Protein AF-A0AAN8ZU76-F1 (afdb_monomer_lite)

Structure (mmCIF, N/CA/C/O backbone):
data_AF-A0AAN8ZU76-F1
#
_entry.id   AF-A0AAN8ZU76-F1
#
loop_
_atom_site.group_PDB
_atom_site.id
_atom_site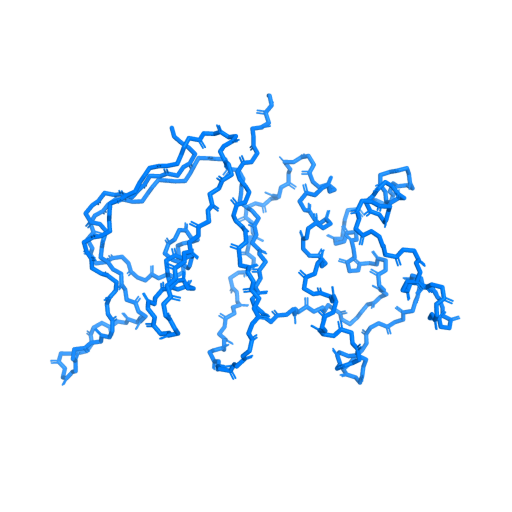.type_symbol
_atom_site.label_atom_id
_atom_site.label_alt_id
_atom_site.label_comp_id
_atom_site.label_asym_id
_atom_site.label_entity_id
_atom_site.label_seq_id
_atom_site.pdbx_PDB_ins_code
_atom_site.Cartn_x
_atom_site.Cartn_y
_atom_site.Cartn_z
_atom_site.occupancy
_atom_site.B_iso_or_equiv
_atom_site.auth_seq_id
_atom_site.auth_comp_id
_atom_site.auth_asym_id
_atom_site.auth_atom_id
_atom_site.pdbx_PDB_model_num
ATOM 1 N N . SER A 1 1 ? -5.399 6.247 -18.955 1.00 77.81 1 SER A N 1
ATOM 2 C CA . SER A 1 1 ? -4.980 5.127 -18.088 1.00 77.81 1 SER A CA 1
ATOM 3 C C . SER A 1 1 ? -4.690 5.682 -16.711 1.00 77.81 1 SER A C 1
ATOM 5 O O . SER A 1 1 ? -4.188 6.799 -16.626 1.00 77.81 1 SER A O 1
ATOM 7 N N . ALA A 1 2 ? -5.020 4.936 -15.658 1.00 89.25 2 ALA A N 1
ATOM 8 C CA . ALA A 1 2 ? -4.684 5.313 -14.289 1.00 89.25 2 ALA A CA 1
ATOM 9 C C . ALA A 1 2 ? -3.179 5.162 -14.045 1.00 89.25 2 ALA A C 1
ATOM 11 O O . ALA A 1 2 ? -2.555 6.030 -13.444 1.00 89.25 2 ALA A O 1
ATOM 12 N N . ILE A 1 3 ? -2.581 4.091 -14.575 1.00 94.50 3 ILE A N 1
ATOM 13 C CA . ILE A 1 3 ? -1.142 3.823 -14.496 1.00 94.50 3 ILE A CA 1
ATOM 14 C C . ILE A 1 3 ? -0.653 3.384 -15.871 1.00 94.50 3 ILE A C 1
ATOM 16 O O . ILE A 1 3 ? -1.308 2.579 -16.532 1.00 94.50 3 ILE A O 1
ATOM 20 N N . ALA A 1 4 ? 0.492 3.896 -16.308 1.00 96.19 4 ALA A N 1
ATOM 21 C CA . ALA A 1 4 ? 1.173 3.425 -17.506 1.00 96.19 4 ALA A CA 1
ATOM 22 C C . ALA A 1 4 ? 2.691 3.434 -17.312 1.00 96.19 4 ALA A C 1
ATOM 24 O O . ALA A 1 4 ? 3.263 4.440 -16.896 1.00 96.19 4 ALA A O 1
ATOM 25 N N . ILE A 1 5 ? 3.337 2.324 -17.654 1.00 96.19 5 ILE A N 1
ATOM 26 C CA . ILE A 1 5 ? 4.789 2.175 -17.723 1.00 96.19 5 ILE A CA 1
ATOM 27 C C . ILE A 1 5 ? 5.140 1.770 -19.151 1.00 96.19 5 ILE A C 1
ATOM 29 O O . ILE A 1 5 ? 4.505 0.874 -19.703 1.00 96.19 5 ILE A O 1
ATOM 33 N N . SER A 1 6 ? 6.129 2.440 -19.739 1.00 96.00 6 SER A N 1
ATOM 34 C CA . SER A 1 6 ? 6.659 2.114 -21.067 1.00 96.00 6 SER A CA 1
ATOM 35 C C . SER A 1 6 ? 8.185 2.078 -21.046 1.00 96.00 6 SER A C 1
ATOM 37 O O . SER A 1 6 ? 8.815 3.051 -20.611 1.00 96.00 6 SER A O 1
ATOM 39 N N . GLY A 1 7 ? 8.776 0.958 -21.472 1.00 94.00 7 GLY A N 1
ATOM 40 C CA . GLY A 1 7 ? 10.224 0.726 -21.506 1.00 94.00 7 GLY A CA 1
ATOM 41 C C . GLY A 1 7 ? 10.920 0.930 -20.155 1.00 94.00 7 GLY A C 1
ATOM 42 O O . GLY A 1 7 ? 12.048 1.435 -20.101 1.00 94.00 7 GLY A O 1
ATOM 43 N N . GLY A 1 8 ? 10.227 0.630 -19.053 1.00 92.75 8 GLY A N 1
ATOM 44 C CA . GLY A 1 8 ? 10.684 0.938 -17.701 1.00 92.75 8 GLY A CA 1
ATOM 45 C C . GLY A 1 8 ? 11.887 0.095 -17.277 1.00 92.75 8 GLY A C 1
ATOM 46 O O . GLY A 1 8 ? 11.838 -1.136 -17.351 1.00 92.75 8 GLY A O 1
ATOM 47 N N . SER A 1 9 ? 12.943 0.755 -16.792 1.00 92.62 9 SER A N 1
ATOM 48 C CA . SER A 1 9 ? 14.062 0.111 -16.092 1.00 92.62 9 SER A CA 1
ATOM 49 C C . SER A 1 9 ? 14.342 0.818 -14.770 1.00 92.62 9 SER A C 1
ATOM 51 O O . SER A 1 9 ? 14.515 2.038 -14.763 1.00 92.62 9 SER A O 1
ATOM 53 N N . PHE A 1 10 ? 14.422 0.056 -13.676 1.00 92.06 10 PHE A N 1
ATOM 54 C CA . PHE A 1 10 ? 14.499 0.592 -12.313 1.00 92.06 10 PHE A CA 1
ATOM 55 C C . PHE A 1 10 ? 15.473 -0.178 -11.422 1.00 92.06 10 PHE A C 1
ATOM 57 O O . PHE A 1 10 ? 15.607 -1.394 -11.573 1.00 92.06 10 PHE A O 1
ATOM 64 N N . ASN A 1 11 ? 16.091 0.496 -10.452 1.00 90.44 11 ASN A N 1
ATOM 65 C CA . ASN A 1 11 ? 16.971 -0.116 -9.454 1.00 90.44 11 ASN A CA 1
ATOM 66 C C . ASN A 1 11 ? 16.900 0.567 -8.075 1.00 90.44 11 ASN A C 1
ATOM 68 O O . ASN A 1 11 ? 16.425 1.695 -7.924 1.00 90.44 11 ASN A O 1
ATOM 72 N N . TRP A 1 12 ? 17.395 -0.146 -7.060 1.00 82.06 12 TRP A N 1
ATOM 73 C CA . TRP A 1 12 ? 17.639 0.392 -5.724 1.00 82.06 12 TRP A CA 1
ATOM 74 C C . TRP A 1 12 ? 19.059 0.984 -5.687 1.00 82.06 12 TRP A C 1
ATOM 76 O O . TRP A 1 12 ? 20.027 0.234 -5.617 1.00 82.06 12 TRP A O 1
ATOM 86 N N . GLY A 1 13 ? 19.194 2.311 -5.765 1.00 70.12 13 GLY A N 1
ATOM 87 C CA . GLY A 1 13 ? 20.462 3.016 -5.516 1.00 70.12 13 GLY A CA 1
ATOM 88 C C . GLY A 1 13 ? 21.178 3.619 -6.734 1.00 70.12 13 GLY A C 1
ATOM 89 O O . GLY A 1 13 ? 20.789 3.434 -7.889 1.00 70.12 13 GLY A O 1
ATOM 90 N N . VAL A 1 14 ? 22.232 4.386 -6.434 1.00 62.34 14 VAL A N 1
ATOM 91 C CA . VAL A 1 14 ? 23.148 4.990 -7.415 1.00 62.34 14 VAL A CA 1
ATOM 92 C C . VAL A 1 14 ? 24.055 3.894 -7.969 1.00 62.34 14 VAL A C 1
ATOM 94 O O . VAL A 1 14 ? 24.536 3.045 -7.224 1.00 62.34 14 VAL A O 1
ATOM 97 N N . ILE A 1 15 ? 24.250 3.881 -9.287 1.00 59.88 15 ILE A N 1
ATOM 98 C CA . ILE A 1 15 ? 25.140 2.927 -9.951 1.00 59.88 15 ILE A CA 1
ATOM 99 C C . ILE A 1 15 ? 26.574 3.272 -9.533 1.00 59.88 15 ILE A C 1
ATOM 101 O O . ILE A 1 15 ? 27.097 4.292 -9.968 1.00 59.88 15 ILE A O 1
ATOM 105 N N . ASN A 1 16 ? 27.186 2.433 -8.701 1.00 58.69 16 ASN A N 1
ATOM 106 C CA . ASN A 1 16 ? 28.639 2.368 -8.589 1.00 58.69 16 ASN A CA 1
ATOM 107 C C . ASN A 1 16 ? 29.107 1.285 -9.570 1.00 58.69 16 ASN A C 1
ATOM 109 O O . ASN A 1 16 ? 28.520 0.203 -9.606 1.00 58.69 16 ASN A O 1
ATOM 113 N N . ASP A 1 17 ? 30.117 1.590 -10.383 1.00 55.84 17 ASP A N 1
ATOM 114 C CA . ASP A 1 17 ? 30.524 0.820 -11.574 1.00 55.84 17 ASP A CA 1
ATOM 115 C C . ASP A 1 17 ? 31.038 -0.614 -11.309 1.00 55.84 17 ASP A C 1
ATOM 117 O O . ASP A 1 17 ? 31.341 -1.341 -12.253 1.00 55.84 17 ASP A O 1
ATOM 121 N N . GLU A 1 18 ? 31.115 -1.060 -10.053 1.00 58.09 18 GLU A N 1
ATOM 122 C CA . GLU A 1 18 ? 31.817 -2.298 -9.680 1.00 58.09 18 GLU A CA 1
ATOM 123 C C . GLU A 1 18 ? 30.900 -3.509 -9.424 1.00 58.09 18 GLU A C 1
ATOM 125 O O . GLU A 1 18 ? 31.371 -4.645 -9.425 1.00 58.09 18 GLU A O 1
ATOM 130 N N . GLU A 1 19 ? 29.581 -3.322 -9.321 1.00 59.16 19 GLU A N 1
ATOM 131 C CA . GLU A 1 19 ? 28.610 -4.424 -9.256 1.00 59.16 19 GLU A CA 1
ATOM 132 C C . GLU A 1 19 ? 27.420 -4.135 -10.173 1.00 59.16 19 GLU A C 1
ATOM 134 O O . GLU A 1 19 ? 26.989 -2.993 -10.297 1.00 59.16 19 GLU A O 1
ATOM 139 N N . GLN A 1 20 ? 26.843 -5.152 -10.827 1.00 61.00 20 GLN A N 1
ATOM 140 C CA . GLN A 1 20 ? 25.566 -4.958 -11.520 1.00 61.00 20 GLN A CA 1
ATOM 141 C C . GLN A 1 20 ? 24.430 -4.981 -10.489 1.00 61.00 20 GLN A C 1
ATOM 143 O O . GLN A 1 20 ? 24.043 -6.073 -10.063 1.00 61.00 20 GLN A O 1
ATOM 148 N N . PRO A 1 21 ? 23.844 -3.829 -10.098 1.00 70.31 21 PRO A N 1
ATOM 149 C CA . PRO A 1 21 ? 22.764 -3.839 -9.128 1.00 70.31 21 PRO A CA 1
ATOM 150 C C . PRO A 1 21 ? 21.550 -4.554 -9.721 1.00 70.31 21 PRO A C 1
ATOM 152 O O . PRO A 1 21 ? 21.315 -4.523 -10.938 1.00 70.31 21 PRO A O 1
ATOM 155 N N . TRP A 1 22 ? 20.749 -5.166 -8.848 1.00 82.50 22 TRP A N 1
ATOM 156 C CA . TRP A 1 22 ? 19.450 -5.714 -9.222 1.00 82.50 22 TRP A CA 1
ATOM 157 C C . TRP A 1 22 ? 18.631 -4.656 -9.976 1.00 82.50 22 TRP A C 1
ATOM 159 O O . TRP A 1 22 ? 18.566 -3.491 -9.571 1.00 82.50 22 TRP A O 1
ATOM 169 N N . LYS A 1 23 ? 18.021 -5.063 -11.093 1.00 85.62 23 LYS A N 1
ATOM 170 C CA . LYS A 1 23 ? 17.258 -4.179 -11.975 1.00 85.62 23 LYS A CA 1
ATOM 171 C C . LYS A 1 23 ? 15.948 -4.836 -12.371 1.00 85.62 23 LYS A C 1
ATOM 173 O O . LYS A 1 23 ? 15.945 -5.948 -12.898 1.00 85.62 23 LYS A O 1
ATOM 178 N N . LEU A 1 24 ? 14.859 -4.098 -12.209 1.00 89.31 24 LEU A N 1
ATOM 179 C CA . LEU A 1 24 ? 13.620 -4.359 -12.927 1.00 89.31 24 LEU A CA 1
ATOM 180 C C . LEU A 1 24 ? 13.832 -3.851 -14.357 1.00 89.31 24 LEU A C 1
A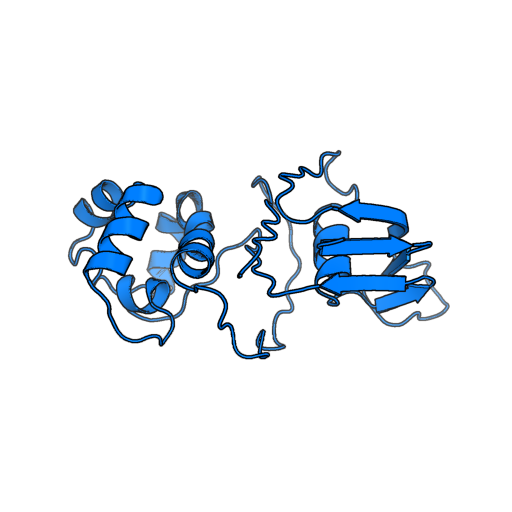TOM 182 O O . LEU A 1 24 ? 14.155 -2.679 -14.525 1.00 89.31 24 LEU A O 1
ATOM 186 N N . LYS A 1 25 ? 13.727 -4.709 -15.374 1.00 91.12 25 LYS A N 1
ATOM 187 C CA . LYS A 1 25 ? 14.032 -4.355 -16.772 1.00 91.12 25 LYS A CA 1
ATOM 188 C C . LYS A 1 25 ? 12.825 -4.610 -17.666 1.00 91.12 25 LYS A C 1
ATOM 190 O O . LYS A 1 25 ? 12.086 -5.557 -17.421 1.00 91.12 25 LYS A O 1
ATOM 195 N N . ASN A 1 26 ? 12.710 -3.818 -18.732 1.00 89.44 26 ASN A N 1
ATOM 196 C CA . ASN A 1 26 ? 11.735 -4.000 -19.808 1.00 89.44 26 ASN A CA 1
ATOM 197 C C . ASN A 1 26 ? 10.289 -4.133 -19.303 1.00 89.44 26 ASN A C 1
ATOM 199 O O . ASN A 1 26 ? 9.586 -5.092 -19.620 1.00 89.44 26 ASN A O 1
ATOM 203 N N . VAL A 1 27 ? 9.885 -3.197 -18.443 1.00 93.88 27 VAL A N 1
ATOM 204 C CA . VAL A 1 27 ? 8.523 -3.158 -17.909 1.00 93.88 27 VAL A CA 1
ATOM 205 C C . VAL A 1 27 ? 7.645 -2.311 -18.814 1.00 93.88 27 VAL A C 1
ATOM 207 O O . VAL A 1 27 ? 7.844 -1.099 -18.917 1.00 93.88 27 VAL A O 1
ATOM 210 N N . ASP A 1 28 ? 6.635 -2.950 -19.390 1.00 94.88 28 ASP A N 1
ATOM 211 C CA . ASP A 1 28 ? 5.561 -2.313 -20.139 1.00 94.88 28 ASP A CA 1
ATOM 212 C C . ASP A 1 28 ? 4.225 -2.759 -19.545 1.00 94.88 28 ASP A C 1
ATOM 214 O O . ASP A 1 28 ? 3.906 -3.948 -19.506 1.00 94.88 28 ASP A O 1
ATOM 218 N N . MET A 1 29 ? 3.443 -1.808 -19.038 1.00 94.75 29 MET A N 1
ATOM 219 C CA . MET A 1 29 ? 2.113 -2.089 -18.503 1.00 94.75 29 MET A CA 1
ATOM 220 C C . MET A 1 29 ? 1.208 -0.869 -18.608 1.00 94.75 29 MET A C 1
ATOM 222 O O . MET A 1 29 ? 1.657 0.270 -18.524 1.00 94.75 29 MET A O 1
ATOM 226 N N . SER A 1 30 ? -0.092 -1.105 -18.738 1.00 95.06 30 SER A N 1
ATOM 227 C CA . SER A 1 30 ? -1.106 -0.056 -18.715 1.00 95.06 30 SER A CA 1
ATOM 228 C C . SER A 1 30 ? -2.325 -0.562 -17.960 1.00 95.06 30 SER A C 1
ATOM 230 O O . SER A 1 30 ? -2.837 -1.642 -18.248 1.00 95.06 30 SER A O 1
ATOM 232 N N . VAL A 1 31 ? -2.778 0.217 -16.985 1.00 94.25 31 VAL A N 1
ATOM 233 C CA . VAL A 1 31 ? -3.953 -0.076 -16.165 1.00 94.25 31 VAL A CA 1
ATOM 234 C C . VAL A 1 31 ? -4.969 1.041 -16.375 1.00 94.25 31 VAL A C 1
ATOM 236 O O . VAL A 1 31 ? -4.661 2.229 -16.234 1.00 94.25 31 VAL A O 1
ATOM 239 N N . GLY A 1 32 ? -6.183 0.663 -16.777 1.00 92.56 32 GLY A N 1
ATOM 240 C CA . GLY A 1 32 ? -7.320 1.570 -16.907 1.00 92.56 32 GLY A CA 1
ATOM 241 C C . GLY A 1 32 ? -7.857 2.012 -15.546 1.00 92.56 32 GLY A C 1
ATOM 242 O O . GLY A 1 32 ? -7.609 1.368 -14.532 1.00 92.56 32 GLY A O 1
ATOM 243 N N . HIS A 1 33 ? -8.597 3.118 -15.523 1.00 88.12 33 HIS A N 1
ATOM 244 C CA . HIS A 1 33 ? -9.307 3.532 -14.314 1.00 88.12 33 HIS A CA 1
ATOM 245 C C . HIS A 1 33 ? -10.414 2.531 -13.967 1.00 88.12 33 HIS A C 1
ATOM 247 O O . HIS A 1 33 ? -11.086 2.035 -14.868 1.00 88.12 33 HIS A O 1
ATOM 253 N N . GLY A 1 34 ? -10.610 2.254 -12.674 1.00 83.94 34 GLY A N 1
ATOM 254 C CA . GLY A 1 34 ? -11.625 1.306 -12.197 1.00 83.94 34 GLY A CA 1
ATOM 255 C C . GLY A 1 34 ? -11.264 -0.174 -12.370 1.00 83.94 34 GLY A C 1
ATOM 256 O O . GLY A 1 34 ? -12.061 -1.035 -12.007 1.00 83.94 34 GLY A O 1
ATOM 257 N N . ASN A 1 35 ? -10.074 -0.491 -12.888 1.00 86.00 35 ASN A N 1
ATOM 258 C CA . ASN A 1 35 ? -9.636 -1.874 -13.044 1.00 86.00 35 ASN A CA 1
ATOM 259 C C . ASN A 1 35 ? -9.107 -2.443 -11.720 1.00 86.00 35 ASN A C 1
ATOM 261 O O . ASN A 1 35 ? -8.271 -1.826 -11.061 1.00 86.00 35 ASN A O 1
ATOM 265 N N . LEU A 1 36 ? -9.515 -3.671 -11.395 1.00 86.94 36 LEU A N 1
ATOM 266 C CA . LEU A 1 36 ? -8.892 -4.483 -10.350 1.00 86.94 36 LEU A CA 1
ATOM 267 C C . LEU A 1 36 ? -7.797 -5.356 -10.976 1.00 86.94 36 LEU A C 1
ATOM 269 O O . LEU A 1 36 ? -8.087 -6.212 -11.811 1.00 86.94 36 LEU A O 1
ATOM 273 N N . VAL A 1 37 ? -6.540 -5.132 -10.588 1.00 90.38 37 VAL A N 1
ATOM 274 C CA . VAL A 1 37 ? -5.370 -5.824 -11.152 1.00 90.38 37 VAL A CA 1
ATOM 275 C C . VAL A 1 37 ? -4.567 -6.490 -10.040 1.00 90.38 37 VAL A C 1
ATOM 277 O O . VAL A 1 37 ? -4.353 -5.900 -8.983 1.00 90.38 37 VAL A O 1
ATOM 280 N N . ALA A 1 38 ? -4.091 -7.710 -10.295 1.00 91.31 38 ALA A N 1
ATOM 281 C CA . ALA A 1 38 ? -3.216 -8.454 -9.395 1.00 91.31 38 ALA A CA 1
ATOM 282 C C . ALA A 1 38 ? -1.853 -8.717 -10.050 1.00 91.31 38 ALA A C 1
ATOM 284 O O . ALA A 1 38 ? -1.777 -9.046 -11.234 1.00 91.31 38 ALA A O 1
ATOM 285 N N . VAL A 1 39 ? -0.776 -8.611 -9.266 1.00 89.94 39 VAL A N 1
ATOM 286 C CA . VAL A 1 39 ? 0.592 -8.945 -9.690 1.00 89.94 39 VAL A CA 1
ATOM 287 C C . VAL A 1 39 ? 1.030 -10.224 -8.982 1.00 89.94 39 VAL A C 1
ATOM 289 O O . VAL A 1 39 ? 1.151 -10.258 -7.758 1.00 89.94 39 VAL A O 1
ATOM 292 N N . VAL A 1 40 ? 1.303 -11.279 -9.750 1.00 89.88 40 VAL A N 1
ATOM 293 C CA . VAL A 1 40 ? 1.669 -12.609 -9.234 1.00 89.88 40 VAL A CA 1
ATOM 294 C C . VAL A 1 40 ? 3.044 -13.047 -9.739 1.00 89.88 40 VAL A C 1
ATOM 296 O O . VAL A 1 40 ? 3.501 -12.613 -10.791 1.00 89.88 40 VAL A O 1
ATOM 299 N N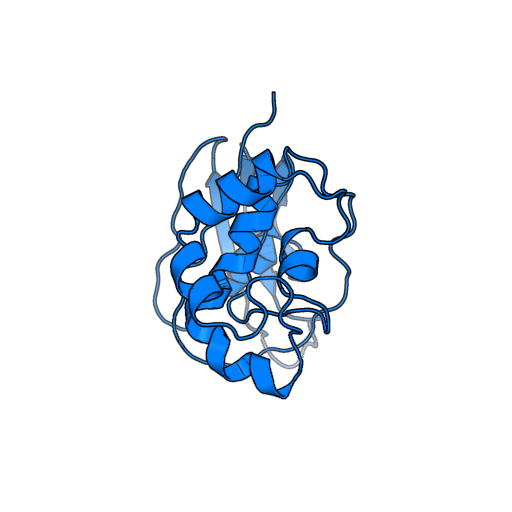 . GLY A 1 41 ? 3.735 -13.889 -8.968 1.00 90.62 41 GLY A N 1
ATOM 300 C CA . GLY A 1 41 ? 5.074 -14.385 -9.304 1.00 90.62 41 GLY A CA 1
ATOM 301 C C . GLY A 1 41 ? 5.821 -14.944 -8.093 1.00 90.62 41 GLY A C 1
ATOM 302 O O . GLY A 1 41 ? 5.415 -14.720 -6.948 1.00 90.62 41 GLY A O 1
ATOM 303 N N . SER A 1 42 ? 6.933 -15.640 -8.330 1.00 91.50 42 SER A N 1
ATOM 304 C CA . SER A 1 42 ? 7.767 -16.264 -7.290 1.00 91.50 42 SER A CA 1
ATOM 305 C C . SER A 1 42 ? 8.366 -15.256 -6.297 1.00 91.50 42 SER A C 1
ATOM 307 O O . SER A 1 42 ? 8.426 -14.047 -6.542 1.00 91.50 42 SER A O 1
ATOM 309 N N . VAL A 1 43 ? 8.796 -15.723 -5.123 1.00 87.06 43 VAL A N 1
ATOM 310 C CA . VAL A 1 43 ? 9.518 -14.874 -4.159 1.00 87.06 43 VAL A CA 1
ATOM 311 C C . VAL A 1 43 ? 10.799 -14.344 -4.817 1.00 87.06 43 VAL A C 1
ATOM 313 O O . VAL A 1 43 ? 11.488 -15.084 -5.507 1.00 87.06 43 VAL A O 1
ATOM 316 N N . GLY A 1 44 ? 11.085 -13.049 -4.651 1.00 84.00 44 GLY A N 1
ATOM 317 C CA . GLY A 1 44 ? 12.236 -12.397 -5.291 1.00 84.00 44 GLY A CA 1
ATOM 318 C C . GLY A 1 44 ? 12.021 -11.962 -6.747 1.00 84.00 44 GLY A C 1
ATOM 319 O O . GLY A 1 44 ? 12.898 -11.322 -7.315 1.00 84.00 44 GLY A O 1
ATOM 320 N N . SER A 1 45 ? 10.847 -12.202 -7.344 1.00 86.31 45 SER A N 1
ATOM 321 C CA . SER A 1 45 ? 10.561 -11.824 -8.741 1.00 86.31 45 SER A CA 1
ATOM 322 C C . SER A 1 45 ? 10.399 -10.314 -8.996 1.00 86.31 45 SER A C 1
ATOM 324 O O . SER A 1 45 ? 10.051 -9.920 -10.103 1.00 86.31 45 SER A O 1
ATOM 326 N N . GLY A 1 46 ? 10.575 -9.460 -7.980 1.00 87.81 46 GLY A N 1
ATOM 327 C CA . GLY A 1 46 ? 10.474 -8.003 -8.132 1.00 87.81 46 GLY A CA 1
ATOM 328 C C . GLY A 1 46 ? 9.071 -7.398 -8.001 1.00 87.81 46 GLY A C 1
ATOM 329 O O . GLY A 1 46 ? 8.893 -6.247 -8.370 1.00 87.81 46 GLY A O 1
ATOM 330 N N . LYS A 1 47 ? 8.074 -8.113 -7.456 1.00 92.06 47 LYS A N 1
ATOM 331 C CA . LYS A 1 47 ? 6.697 -7.585 -7.278 1.00 92.06 47 LYS A CA 1
ATOM 332 C C . LYS A 1 47 ? 6.648 -6.317 -6.423 1.00 92.06 47 LYS A C 1
ATOM 334 O O . LYS A 1 47 ? 6.107 -5.307 -6.852 1.00 92.06 47 LYS A O 1
ATOM 339 N N . SER A 1 48 ? 7.245 -6.361 -5.231 1.00 89.62 48 SER A N 1
ATOM 340 C CA . SER A 1 48 ? 7.303 -5.194 -4.344 1.00 89.62 48 SER A CA 1
ATOM 341 C C . SER A 1 48 ? 8.079 -4.053 -5.000 1.00 89.62 48 SER A C 1
ATOM 343 O O . SER A 1 48 ? 7.682 -2.903 -4.914 1.00 89.62 48 SER A O 1
ATOM 345 N N . SER A 1 49 ? 9.134 -4.381 -5.748 1.00 91.38 49 SER A N 1
ATOM 346 C CA . SER A 1 49 ? 9.909 -3.401 -6.506 1.00 91.38 49 SER A CA 1
ATOM 347 C C . SER A 1 49 ? 9.117 -2.776 -7.658 1.00 91.38 49 SER A C 1
ATOM 349 O O . SER A 1 49 ? 9.274 -1.590 -7.909 1.00 91.38 49 SER A O 1
ATOM 351 N N . LEU A 1 50 ? 8.225 -3.512 -8.325 1.00 92.62 50 LEU A N 1
ATOM 352 C CA . LEU A 1 50 ? 7.294 -2.936 -9.300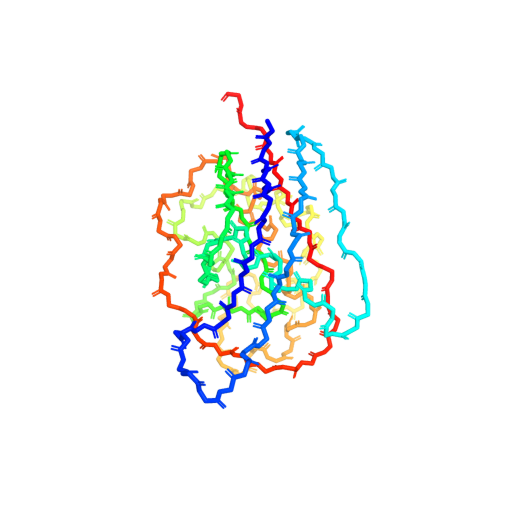 1.00 92.62 50 LEU A CA 1
ATOM 353 C C . LEU A 1 50 ? 6.362 -1.911 -8.636 1.00 92.62 50 LEU A C 1
ATOM 355 O O . LEU A 1 50 ? 6.154 -0.836 -9.189 1.00 92.62 50 LEU A O 1
ATOM 359 N N . ILE A 1 51 ? 5.844 -2.213 -7.441 1.00 92.06 51 ILE A N 1
ATOM 360 C CA . ILE A 1 51 ? 5.009 -1.272 -6.680 1.00 92.06 51 ILE A CA 1
ATOM 361 C C . ILE A 1 51 ? 5.828 -0.029 -6.298 1.00 92.06 51 ILE A C 1
ATOM 363 O O . ILE A 1 51 ? 5.402 1.085 -6.590 1.00 92.06 51 ILE A O 1
ATOM 367 N N . SER A 1 52 ? 7.041 -0.200 -5.767 1.00 90.75 52 SER A N 1
ATOM 368 C CA . SER A 1 52 ? 7.962 0.912 -5.484 1.00 90.75 52 SER A CA 1
ATOM 369 C C . SER A 1 52 ? 8.337 1.720 -6.738 1.00 90.75 52 SER A C 1
ATOM 371 O O . SER A 1 52 ? 8.514 2.933 -6.654 1.00 90.75 52 SER A O 1
ATOM 373 N N . ALA A 1 53 ? 8.405 1.098 -7.923 1.00 91.69 53 ALA A N 1
ATOM 374 C CA . ALA A 1 53 ? 8.601 1.807 -9.192 1.00 91.69 53 ALA A CA 1
ATOM 375 C C . ALA A 1 53 ? 7.417 2.728 -9.522 1.00 91.69 53 ALA A C 1
ATOM 377 O O . ALA A 1 53 ? 7.618 3.866 -9.943 1.00 91.69 53 ALA A O 1
ATOM 378 N N . ILE A 1 54 ? 6.187 2.244 -9.314 1.00 92.19 54 ILE A N 1
ATOM 379 C CA . ILE A 1 54 ? 4.949 3.009 -9.532 1.00 92.19 54 ILE A CA 1
ATOM 380 C C . ILE A 1 54 ? 4.854 4.176 -8.541 1.00 92.19 54 ILE A C 1
ATOM 382 O O . ILE A 1 54 ? 4.468 5.274 -8.933 1.00 92.19 54 ILE A O 1
ATOM 386 N N . LEU A 1 55 ? 5.250 3.959 -7.283 1.00 89.69 55 LEU A N 1
ATOM 387 C CA . LEU A 1 55 ? 5.286 4.990 -6.237 1.00 89.69 55 LEU A CA 1
ATOM 388 C C . LEU A 1 55 ? 6.421 6.012 -6.419 1.00 89.69 55 LEU A C 1
ATOM 390 O O . LEU A 1 55 ? 6.436 7.037 -5.740 1.00 89.69 55 LEU A O 1
ATOM 394 N N . GLY A 1 56 ? 7.364 5.756 -7.331 1.00 89.62 56 GLY A N 1
ATOM 395 C CA . GLY A 1 56 ? 8.521 6.620 -7.566 1.00 89.62 56 GLY A CA 1
ATOM 396 C C . GLY A 1 56 ? 9.623 6.503 -6.508 1.00 89.62 56 GLY A C 1
ATOM 397 O O . GLY A 1 56 ? 10.459 7.396 -6.403 1.00 89.62 56 GLY A O 1
ATOM 398 N N . GLU A 1 57 ? 9.638 5.421 -5.727 1.00 86.75 57 GLU A N 1
ATOM 399 C CA . GLU A 1 57 ? 10.678 5.136 -4.726 1.00 86.75 57 GLU A CA 1
ATOM 400 C C . GLU A 1 57 ? 11.955 4.563 -5.358 1.00 86.75 57 GLU A C 1
ATOM 402 O O . GLU A 1 57 ? 13.049 4.725 -4.818 1.00 86.75 57 GLU A O 1
ATOM 407 N N . LEU A 1 58 ? 11.828 3.892 -6.508 1.00 88.06 58 LEU A N 1
ATOM 408 C CA . LEU A 1 58 ? 12.975 3.388 -7.260 1.00 88.06 58 LEU A CA 1
ATOM 409 C C . LEU A 1 58 ? 13.592 4.456 -8.160 1.00 88.06 58 LEU A C 1
ATOM 411 O O . LEU A 1 58 ? 12.893 5.258 -8.782 1.00 88.06 58 LEU A O 1
ATOM 415 N N . GLN A 1 59 ? 14.912 4.379 -8.327 1.00 88.25 59 GLN A N 1
ATOM 416 C CA . GLN A 1 59 ? 15.610 5.152 -9.346 1.00 88.25 59 GLN A CA 1
ATOM 417 C C . GLN A 1 59 ? 15.217 4.628 -10.728 1.00 88.25 59 GLN A C 1
ATOM 419 O O . GLN A 1 59 ? 15.272 3.427 -10.995 1.00 88.25 59 GLN A O 1
ATOM 424 N N . LYS A 1 60 ? 14.800 5.536 -11.612 1.00 90.38 60 LYS A N 1
ATOM 425 C CA . LYS A 1 60 ? 14.402 5.215 -12.983 1.00 90.38 60 LYS A CA 1
ATOM 426 C C . LYS A 1 60 ? 15.585 5.421 -13.923 1.00 90.38 60 LYS A C 1
ATOM 428 O O . LYS A 1 60 ? 15.942 6.556 -14.223 1.00 90.38 60 LYS A O 1
ATOM 433 N N . ASN A 1 61 ? 16.146 4.333 -14.441 1.00 88.56 61 ASN A N 1
ATOM 434 C CA . ASN A 1 61 ? 17.238 4.376 -15.415 1.00 88.56 61 ASN A CA 1
ATOM 435 C C . ASN A 1 61 ? 16.737 4.714 -16.828 1.00 88.56 61 ASN A C 1
ATOM 437 O O . ASN A 1 61 ? 17.412 5.421 -17.569 1.00 88.56 61 ASN A O 1
ATOM 441 N N . SER A 1 62 ? 15.567 4.198 -17.214 1.00 90.44 62 SER A N 1
ATOM 442 C CA . SER A 1 62 ? 14.981 4.416 -18.541 1.00 90.44 62 SER A CA 1
ATOM 443 C C . SER A 1 62 ? 13.458 4.312 -18.517 1.00 90.44 62 SER A C 1
ATOM 445 O O . SER A 1 62 ? 12.859 3.827 -17.554 1.00 90.44 62 SER A O 1
ATOM 447 N N . GLY A 1 63 ? 12.837 4.760 -19.608 1.00 91.94 63 GLY A N 1
ATOM 448 C CA . GLY A 1 63 ? 11.400 4.653 -19.820 1.00 91.94 63 GLY A CA 1
ATOM 449 C C . GLY A 1 63 ? 10.579 5.765 -19.171 1.00 91.94 63 GLY A C 1
ATOM 450 O O . GLY A 1 63 ? 11.085 6.775 -18.653 1.00 91.94 63 GLY A O 1
ATOM 451 N N . ARG A 1 64 ? 9.262 5.583 -19.216 1.00 92.81 64 ARG A N 1
ATOM 452 C CA . ARG A 1 64 ? 8.274 6.539 -18.713 1.00 92.81 64 ARG A CA 1
ATOM 453 C C . ARG A 1 64 ? 7.281 5.834 -17.802 1.00 92.81 64 ARG A C 1
ATOM 455 O O . ARG A 1 64 ? 6.728 4.810 -18.182 1.00 92.81 64 ARG A O 1
ATOM 462 N N . VAL A 1 65 ? 7.043 6.435 -16.638 1.00 94.00 65 VAL A N 1
ATOM 463 C CA . VAL A 1 65 ? 5.986 6.067 -15.690 1.00 94.00 65 VAL A CA 1
ATOM 464 C C . VAL A 1 65 ? 5.013 7.235 -15.619 1.00 94.00 65 VAL A C 1
ATOM 466 O O . VAL A 1 65 ? 5.437 8.386 -15.511 1.00 94.00 65 VAL A O 1
ATOM 469 N N . VAL A 1 66 ? 3.724 6.944 -15.722 1.00 94.31 66 VAL A N 1
ATOM 470 C CA . VAL A 1 66 ? 2.628 7.899 -15.566 1.00 94.31 66 VAL A CA 1
ATOM 471 C C . VAL A 1 66 ? 1.658 7.311 -14.557 1.00 94.31 66 VAL A C 1
ATOM 473 O O . VAL A 1 66 ? 1.202 6.183 -14.735 1.00 94.31 66 VAL A O 1
ATOM 476 N N . VAL A 1 67 ? 1.340 8.085 -13.525 1.00 92.75 67 VAL A N 1
ATOM 477 C CA . VAL A 1 67 ? 0.302 7.769 -12.545 1.00 92.75 67 VAL A CA 1
ATOM 478 C C . VAL A 1 67 ? -0.644 8.960 -12.491 1.00 92.75 67 VAL A C 1
ATOM 480 O O . VAL A 1 67 ? -0.206 10.085 -12.262 1.00 92.75 67 VAL A O 1
ATOM 483 N N . ASN A 1 68 ? -1.922 8.715 -12.763 1.00 90.31 68 ASN A N 1
ATOM 484 C CA . ASN A 1 68 ? -2.958 9.737 -12.835 1.00 90.31 68 ASN A CA 1
ATOM 485 C C . ASN A 1 68 ? -3.941 9.557 -11.674 1.00 90.31 68 ASN A C 1
ATOM 487 O O . ASN A 1 68 ? -4.634 8.542 -11.606 1.00 90.31 68 ASN A O 1
ATOM 491 N N . GLY A 1 69 ? -4.034 10.568 -10.809 1.00 83.81 69 GLY A N 1
ATOM 492 C CA . GLY A 1 69 ? -4.915 10.579 -9.639 1.00 83.81 69 GLY A CA 1
ATOM 493 C C . GLY A 1 69 ? -4.173 10.354 -8.321 1.00 83.81 69 GLY A C 1
ATOM 494 O O . GLY A 1 69 ? -2.944 10.382 -8.265 1.00 83.81 69 GLY A O 1
ATOM 495 N N . ASN A 1 70 ? -4.944 10.153 -7.253 1.00 80.62 70 ASN A N 1
ATOM 496 C CA . ASN A 1 70 ? -4.404 9.874 -5.926 1.00 80.62 70 ASN A CA 1
ATOM 497 C C . ASN A 1 70 ? -3.994 8.404 -5.807 1.00 80.62 70 ASN A C 1
ATOM 499 O O . ASN A 1 70 ? -4.658 7.516 -6.343 1.00 80.62 70 ASN A O 1
ATOM 503 N N . VAL A 1 71 ? -2.914 8.156 -5.068 1.00 81.06 71 VAL A N 1
ATOM 504 C CA . VAL A 1 71 ? -2.404 6.811 -4.800 1.00 81.06 71 VAL A CA 1
ATOM 505 C C . VAL A 1 71 ? -2.489 6.544 -3.312 1.00 81.06 71 VAL A C 1
ATOM 507 O O . VAL A 1 71 ? -2.078 7.374 -2.505 1.00 81.06 71 VAL A O 1
ATOM 510 N N . ALA A 1 72 ? -2.975 5.360 -2.968 1.00 81.12 72 ALA A N 1
ATOM 511 C CA . ALA A 1 72 ? -2.855 4.822 -1.631 1.00 81.12 72 ALA A CA 1
ATOM 512 C C . ALA A 1 72 ? -2.029 3.537 -1.669 1.00 81.12 72 ALA A C 1
ATOM 514 O O . ALA A 1 72 ? -2.112 2.755 -2.619 1.00 81.12 72 ALA A O 1
ATOM 515 N N . TYR A 1 73 ? -1.204 3.347 -0.646 1.00 80.25 73 TYR A N 1
ATOM 516 C CA . TYR A 1 73 ? -0.240 2.260 -0.579 1.00 80.25 73 TYR A CA 1
ATOM 517 C C . TYR A 1 73 ? -0.311 1.569 0.774 1.00 80.25 73 TYR A C 1
ATOM 519 O O . TYR A 1 73 ? -0.297 2.226 1.807 1.00 80.25 73 TYR A O 1
ATOM 527 N N . VAL A 1 74 ? -0.353 0.239 0.750 1.00 77.19 74 VAL A N 1
ATOM 528 C CA . VAL A 1 74 ? -0.292 -0.611 1.939 1.00 77.19 74 VAL A CA 1
ATOM 529 C C . VAL A 1 74 ? 1.030 -1.370 1.883 1.00 77.19 74 VAL A C 1
ATOM 531 O O . VAL A 1 74 ? 1.239 -2.190 0.986 1.00 77.19 74 VAL A O 1
ATOM 534 N N . SER A 1 75 ? 1.930 -1.102 2.825 1.00 75.00 75 SER A N 1
ATOM 535 C CA . SER A 1 75 ? 3.200 -1.817 2.929 1.00 75.00 75 SER A CA 1
ATOM 536 C C . SER A 1 75 ? 3.010 -3.244 3.445 1.00 75.00 75 SER A C 1
ATOM 538 O O . SER A 1 75 ? 2.067 -3.557 4.169 1.00 75.00 75 SER A O 1
ATOM 540 N N . GLN A 1 76 ? 3.958 -4.122 3.107 1.00 72.94 76 GLN A N 1
ATOM 541 C CA . GLN A 1 76 ? 3.967 -5.499 3.612 1.00 72.94 76 GLN A CA 1
ATOM 542 C C . GLN A 1 76 ? 4.081 -5.559 5.146 1.00 72.94 76 GLN A C 1
ATOM 544 O O . GLN A 1 76 ? 3.513 -6.448 5.772 1.00 72.94 76 GLN A O 1
ATOM 549 N N . GLN A 1 77 ? 4.822 -4.624 5.744 1.00 71.69 77 GLN A N 1
ATOM 550 C CA . GLN A 1 77 ? 4.913 -4.447 7.191 1.00 71.69 77 GLN A CA 1
ATOM 551 C C . GLN A 1 77 ? 4.102 -3.217 7.581 1.00 71.69 77 GLN A C 1
ATOM 553 O O . GLN A 1 77 ? 4.364 -2.127 7.073 1.00 71.69 77 GLN A O 1
ATOM 558 N N . ALA A 1 78 ? 3.116 -3.397 8.457 1.00 69.69 78 ALA A N 1
ATOM 559 C CA . ALA A 1 78 ? 2.328 -2.290 8.976 1.00 69.69 78 ALA A CA 1
ATOM 560 C C . ALA A 1 78 ? 3.187 -1.412 9.897 1.00 69.69 78 ALA A C 1
ATOM 562 O O . ALA A 1 78 ? 3.980 -1.927 10.684 1.00 69.69 78 ALA A O 1
ATOM 563 N N . TRP A 1 79 ? 2.993 -0.099 9.806 1.00 72.19 79 TRP A N 1
ATOM 564 C CA . TRP A 1 79 ? 3.563 0.881 10.722 1.00 72.19 79 TRP A CA 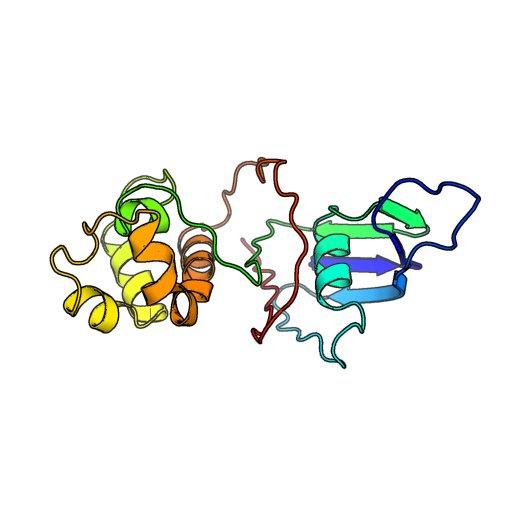1
ATOM 565 C C . TRP A 1 79 ? 2.421 1.684 11.340 1.00 72.19 79 TRP A C 1
ATOM 567 O O . TRP A 1 79 ? 1.567 2.199 10.618 1.00 72.19 79 TRP A O 1
ATOM 577 N N . LEU A 1 80 ? 2.396 1.762 12.668 1.00 74.94 80 LEU A N 1
ATOM 578 C CA . LEU A 1 80 ? 1.388 2.491 13.439 1.00 74.94 80 LEU A CA 1
ATOM 579 C C . LEU A 1 80 ? 2.078 3.526 14.321 1.00 74.94 80 LEU A C 1
ATOM 581 O O . LEU A 1 80 ? 3.162 3.273 14.851 1.00 74.94 80 LEU A O 1
ATOM 585 N N . GLN A 1 81 ? 1.431 4.674 14.486 1.00 77.06 81 GLN A N 1
ATOM 586 C CA . GLN A 1 81 ? 1.861 5.718 15.404 1.00 77.06 81 GLN A CA 1
ATOM 587 C C . GLN A 1 81 ? 1.601 5.295 16.850 1.00 77.06 81 GLN A C 1
ATOM 589 O O . GLN A 1 81 ? 0.638 4.574 17.132 1.00 77.06 81 GLN A O 1
ATOM 594 N N . ASN A 1 82 ? 2.432 5.809 17.761 1.00 84.19 82 ASN A N 1
ATOM 595 C CA . ASN A 1 82 ? 2.220 5.699 19.202 1.00 84.19 82 ASN A CA 1
ATOM 596 C C . ASN A 1 82 ? 1.047 6.597 19.626 1.00 84.19 82 ASN A C 1
ATOM 598 O O . ASN A 1 82 ? 1.245 7.715 20.094 1.00 84.19 82 ASN A O 1
ATOM 602 N N . ALA A 1 83 ? -0.164 6.122 19.367 1.00 85.19 83 ALA A N 1
ATOM 603 C CA . ALA A 1 83 ? -1.424 6.835 19.516 1.00 85.19 83 ALA A CA 1
ATOM 604 C C . ALA A 1 83 ? -2.554 5.816 19.726 1.00 85.19 83 ALA A C 1
ATOM 606 O O . ALA A 1 83 ? -2.340 4.601 19.634 1.00 85.19 83 ALA A O 1
ATOM 607 N N . THR A 1 84 ? -3.772 6.280 19.983 1.00 88.06 84 THR A N 1
ATOM 608 C CA . THR A 1 84 ? -4.928 5.377 20.055 1.00 88.06 84 THR A CA 1
ATOM 609 C C . THR A 1 84 ? -5.187 4.701 18.707 1.00 88.06 84 THR A C 1
ATOM 611 O O . THR A 1 84 ? -4.797 5.190 17.637 1.00 88.06 84 THR A O 1
ATOM 614 N N . LEU A 1 85 ? -5.866 3.555 18.732 1.00 85.06 85 LEU A N 1
ATOM 615 C CA . LEU A 1 85 ? -6.250 2.861 17.504 1.00 85.06 85 LEU A CA 1
ATOM 616 C C . LEU A 1 85 ? -7.146 3.736 16.614 1.00 85.06 85 LEU A C 1
ATOM 618 O O . LEU A 1 85 ? -6.959 3.779 15.399 1.00 85.06 85 LEU A O 1
ATOM 622 N N . ARG A 1 86 ? -8.066 4.487 17.227 1.00 87.31 86 ARG A N 1
ATOM 623 C CA . ARG A 1 86 ? -8.918 5.468 16.555 1.00 87.31 86 ARG A CA 1
ATOM 624 C C . ARG A 1 86 ? -8.098 6.545 15.845 1.00 87.31 86 ARG A C 1
ATOM 626 O O . ARG A 1 86 ? -8.369 6.835 14.685 1.00 87.31 86 ARG A O 1
ATOM 633 N N . GLU A 1 87 ? -7.093 7.124 16.497 1.00 85.94 87 GLU A N 1
ATOM 634 C CA . GLU A 1 87 ? -6.233 8.148 15.880 1.00 85.94 87 GLU A CA 1
ATOM 635 C C . GLU A 1 87 ? -5.422 7.592 14.710 1.00 85.94 87 GLU A C 1
ATOM 637 O O . GLU A 1 87 ? -5.280 8.262 13.690 1.00 85.94 87 GLU A O 1
ATOM 642 N N . ASN A 1 88 ? -4.959 6.345 14.813 1.00 82.25 88 ASN A N 1
ATOM 643 C CA . ASN A 1 88 ? -4.318 5.649 13.699 1.00 82.25 88 ASN A CA 1
ATOM 644 C C . ASN A 1 88 ? -5.283 5.383 12.526 1.00 82.25 88 ASN A C 1
ATOM 646 O O . ASN A 1 88 ? -4.843 5.346 11.382 1.00 82.25 88 ASN A O 1
ATOM 650 N N . ILE A 1 89 ? -6.585 5.210 12.776 1.00 80.56 89 ILE A N 1
ATOM 651 C CA . ILE A 1 89 ? -7.597 5.041 11.718 1.00 80.56 89 ILE A CA 1
ATOM 652 C C . ILE A 1 89 ? -7.956 6.385 11.068 1.00 80.56 89 ILE A C 1
ATOM 654 O O . ILE A 1 89 ? -8.079 6.473 9.849 1.00 80.56 89 ILE A O 1
ATOM 658 N N . ILE A 1 90 ? -8.148 7.427 11.878 1.00 83.19 90 ILE A N 1
ATOM 659 C CA . ILE A 1 90 ? -8.559 8.762 11.423 1.00 83.19 90 ILE A CA 1
ATOM 660 C C . ILE A 1 90 ? -7.404 9.502 10.735 1.00 83.19 90 ILE A C 1
ATOM 662 O O . ILE A 1 90 ? -7.624 10.259 9.793 1.00 83.19 90 ILE A O 1
ATOM 666 N N . TRP A 1 91 ? -6.177 9.291 11.214 1.00 80.12 91 TRP A N 1
ATOM 667 C CA . TRP A 1 91 ? -4.941 9.850 10.669 1.00 80.12 91 TRP A CA 1
ATOM 668 C C . TRP A 1 91 ? -4.946 11.380 10.506 1.00 80.12 91 TRP A C 1
ATOM 670 O O . TRP A 1 91 ? -4.531 11.926 9.485 1.00 80.12 91 TRP A O 1
ATOM 680 N N . GLY A 1 92 ? -5.415 12.084 11.537 1.00 80.31 92 GLY A N 1
ATOM 681 C CA . GLY A 1 92 ? -5.411 13.551 11.588 1.00 80.31 92 GLY A CA 1
ATOM 682 C C . GLY A 1 92 ? -6.596 14.239 10.903 1.00 80.31 92 GLY A C 1
ATOM 683 O O . GLY A 1 92 ? -6.703 15.460 10.990 1.00 80.31 92 GLY A O 1
ATOM 684 N N . GLU A 1 93 ? -7.503 13.489 10.275 1.00 79.56 93 GLU A N 1
ATOM 685 C CA . GLU A 1 93 ? -8.782 14.022 9.796 1.00 79.56 93 GLU A CA 1
ATOM 686 C C . GLU A 1 93 ? -9.758 14.319 10.958 1.00 79.56 93 GLU A C 1
ATOM 688 O O . GLU A 1 93 ? -9.596 13.818 12.072 1.00 79.56 93 GLU A O 1
ATOM 693 N N . PRO A 1 94 ? -10.810 15.126 10.747 1.00 86.62 94 PRO A N 1
ATOM 694 C CA . PRO A 1 94 ? -11.880 15.266 11.727 1.00 86.62 94 PRO A CA 1
ATOM 695 C C . PRO A 1 94 ? -12.608 13.935 11.959 1.00 86.62 94 PRO A C 1
ATOM 697 O O . PRO A 1 94 ? -12.870 13.177 11.020 1.00 86.62 94 PRO A O 1
ATOM 700 N N . PHE A 1 95 ? -12.985 13.658 13.209 1.00 88.00 95 PHE A N 1
ATOM 701 C CA . PHE A 1 95 ? -13.769 12.466 13.520 1.00 88.00 95 PHE A CA 1
ATOM 702 C C . PHE A 1 95 ? -15.197 12.590 12.978 1.00 88.00 95 PHE A C 1
ATOM 704 O O . PHE A 1 95 ? -15.995 13.388 13.466 1.00 88.00 95 PHE A O 1
ATOM 711 N N . ASP A 1 96 ? -15.519 11.744 12.005 1.00 88.56 96 ASP A N 1
ATOM 712 C CA . ASP A 1 96 ? -16.866 11.540 11.482 1.00 88.56 96 ASP A CA 1
ATOM 713 C C . ASP A 1 96 ? -17.320 10.131 11.864 1.00 88.56 96 ASP A C 1
ATOM 715 O O . ASP A 1 96 ? -16.784 9.135 11.372 1.00 88.56 96 ASP A O 1
ATOM 719 N N . LYS A 1 97 ? -18.311 10.055 12.753 1.00 90.94 97 LYS A N 1
ATOM 720 C CA . LYS A 1 97 ? -18.789 8.791 13.311 1.00 90.94 97 LYS A CA 1
ATOM 721 C C . LYS A 1 97 ? -19.412 7.876 12.256 1.00 90.94 97 LYS A C 1
ATOM 723 O O . LYS A 1 97 ? -19.122 6.686 12.254 1.00 90.94 97 LYS A O 1
ATOM 728 N N . GLU A 1 98 ? -20.240 8.401 11.356 1.00 89.88 98 GLU A N 1
ATOM 729 C CA . GLU A 1 98 ? -20.925 7.573 10.352 1.00 89.88 98 GLU A CA 1
ATOM 730 C C . GLU A 1 98 ? -19.929 6.977 9.366 1.00 89.88 98 GLU A C 1
ATOM 732 O O . GLU A 1 98 ? -20.006 5.814 8.964 1.00 89.88 98 GLU A O 1
ATOM 737 N N . LYS A 1 99 ? -18.965 7.797 8.964 1.00 83.56 99 LYS A N 1
ATOM 738 C CA . LYS A 1 99 ? -17.870 7.389 8.104 1.00 83.56 99 LYS A CA 1
ATOM 739 C C . LYS A 1 99 ? -16.988 6.357 8.809 1.00 83.56 99 LYS A C 1
ATOM 741 O O . LYS A 1 99 ? -16.735 5.303 8.240 1.00 83.56 99 LYS A O 1
ATOM 746 N N . TYR A 1 100 ? -16.596 6.611 10.052 1.00 85.31 100 TYR A N 1
ATOM 747 C CA . TYR A 1 100 ? -15.800 5.693 10.861 1.00 85.31 100 TYR A CA 1
ATOM 748 C C . TYR A 1 100 ? -16.482 4.328 11.040 1.00 85.31 100 TYR A C 1
ATOM 750 O O . TYR A 1 100 ? -15.886 3.297 10.729 1.00 85.31 100 TYR A O 1
ATOM 758 N N . ASP A 1 101 ? -17.759 4.314 11.430 1.00 87.62 101 ASP A N 1
ATOM 759 C CA . ASP A 1 101 ? -18.534 3.088 11.642 1.00 87.62 101 ASP A CA 1
ATOM 760 C C . ASP A 1 101 ? -18.696 2.275 10.347 1.00 87.62 101 ASP A C 1
ATOM 762 O O . ASP A 1 101 ? -18.590 1.044 10.376 1.00 87.62 101 ASP A O 1
ATOM 766 N N . ARG A 1 102 ? -18.893 2.941 9.197 1.00 83.75 102 ARG A N 1
ATOM 767 C CA . ARG A 1 102 ? -18.930 2.277 7.880 1.00 83.75 102 ARG A CA 1
ATOM 768 C C . ARG A 1 102 ? -17.620 1.579 7.556 1.00 83.75 102 ARG A C 1
ATOM 770 O O . ARG A 1 102 ? -17.640 0.471 7.023 1.00 83.75 102 ARG A O 1
ATOM 777 N N . VAL A 1 103 ? -16.491 2.208 7.865 1.00 81.38 103 VAL A N 1
ATOM 778 C CA . VAL A 1 103 ? -15.190 1.604 7.585 1.00 81.38 103 VAL A CA 1
ATOM 779 C C . VAL A 1 103 ? -14.904 0.460 8.563 1.00 81.38 103 VAL A C 1
ATOM 781 O O . VAL A 1 103 ? -14.442 -0.594 8.126 1.00 81.38 103 VAL A O 1
ATOM 784 N N . LEU A 1 104 ? -15.275 0.583 9.846 1.00 83.38 104 LEU A N 1
ATOM 785 C CA . LEU A 1 104 ? -15.191 -0.525 10.815 1.00 83.38 104 LEU A CA 1
ATOM 786 C C . LEU A 1 104 ? -16.000 -1.746 10.374 1.00 83.38 104 LEU A C 1
ATOM 788 O O . LEU A 1 104 ? -15.535 -2.876 10.538 1.00 83.38 104 LEU A O 1
ATOM 792 N N . GLU A 1 105 ? -17.184 -1.524 9.808 1.00 84.00 105 GLU A N 1
ATOM 793 C CA . GLU A 1 105 ? -18.023 -2.585 9.253 1.00 84.00 105 GLU A CA 1
ATOM 794 C C . GLU A 1 105 ? -17.389 -3.211 8.004 1.00 84.00 105 GLU A C 1
ATOM 796 O O . GLU A 1 105 ? -17.218 -4.427 7.946 1.00 84.00 105 GLU A O 1
ATOM 801 N N . ALA A 1 106 ? -16.969 -2.393 7.033 1.00 78.38 106 ALA A N 1
ATOM 802 C CA . ALA A 1 106 ? -16.380 -2.866 5.778 1.00 78.38 106 ALA A CA 1
ATOM 803 C C . ALA A 1 106 ? -15.083 -3.666 5.987 1.00 78.38 106 ALA A C 1
ATOM 805 O O . ALA A 1 106 ? -14.802 -4.603 5.240 1.00 78.38 106 ALA A O 1
ATOM 806 N N . CYS A 1 107 ? -14.300 -3.318 7.011 1.00 78.00 107 CYS A N 1
ATOM 807 C CA . CYS A 1 107 ? -13.088 -4.044 7.389 1.00 78.00 107 CYS A CA 1
ATOM 808 C C . CYS A 1 107 ? -13.334 -5.162 8.414 1.00 78.00 107 CYS A C 1
ATOM 810 O O . CYS A 1 107 ? -12.369 -5.793 8.841 1.00 78.00 107 CYS A O 1
ATOM 812 N N . ALA A 1 108 ? -14.587 -5.399 8.821 1.00 81.56 108 ALA A N 1
ATOM 813 C CA . ALA A 1 108 ? -14.968 -6.374 9.843 1.00 81.56 108 ALA A CA 1
ATOM 814 C C . ALA A 1 108 ? -14.155 -6.244 11.148 1.00 81.56 108 ALA A C 1
ATOM 816 O O . ALA A 1 108 ? -13.815 -7.242 11.781 1.00 81.56 108 ALA A O 1
ATOM 817 N N . LEU A 1 109 ? -13.840 -5.010 11.557 1.00 81.38 109 LEU A N 1
ATOM 818 C CA . LEU A 1 109 ? -12.926 -4.735 12.671 1.00 81.38 109 LEU A CA 1
ATOM 819 C C . LEU A 1 109 ? -13.631 -4.738 14.039 1.00 81.38 109 LEU A C 1
ATOM 821 O O . LEU A 1 109 ? -12.981 -4.850 15.074 1.00 81.38 109 LEU A O 1
ATOM 825 N N . LYS A 1 110 ? -14.967 -4.645 14.068 1.00 85.06 110 LYS A N 1
ATOM 826 C CA . LYS A 1 110 ? -15.761 -4.593 15.311 1.00 85.06 110 LYS A CA 1
ATOM 827 C C . LYS A 1 110 ? -15.467 -5.740 16.300 1.00 85.06 110 LYS A C 1
ATOM 829 O O . LYS A 1 110 ? -15.315 -5.441 17.484 1.00 85.06 110 LYS A O 1
ATOM 834 N N . PRO A 1 111 ? -15.343 -7.017 15.880 1.00 84.00 111 PRO A N 1
ATOM 835 C CA . PRO A 1 111 ? -15.005 -8.106 16.799 1.00 84.00 111 PRO A CA 1
ATOM 836 C C . PRO A 1 111 ? -13.594 -7.974 17.380 1.00 84.00 111 PRO A C 1
ATOM 838 O O . PRO A 1 111 ? -13.387 -8.271 18.554 1.00 84.00 111 PRO A O 1
ATOM 841 N N . ASP A 1 112 ? -12.638 -7.501 16.576 1.00 81.88 112 ASP A N 1
ATOM 842 C CA . ASP A 1 112 ? -11.258 -7.289 17.016 1.00 81.88 112 ASP A CA 1
ATOM 843 C C . ASP A 1 112 ? -11.161 -6.104 17.996 1.00 81.88 112 ASP A C 1
ATOM 845 O O . ASP A 1 112 ? -10.353 -6.147 18.915 1.00 81.88 112 ASP A O 1
ATOM 849 N N . LEU A 1 113 ? -12.018 -5.082 17.873 1.00 83.06 113 LEU A N 1
ATOM 850 C CA . LEU A 1 113 ? -12.124 -4.003 18.865 1.00 83.06 113 LEU A CA 1
ATOM 851 C C . LEU A 1 113 ? -12.740 -4.474 20.188 1.00 83.06 113 LEU A C 1
ATOM 853 O O . LEU A 1 113 ? -12.322 -4.021 21.249 1.00 83.06 113 LEU A O 1
ATOM 857 N N . ALA A 1 114 ? -13.720 -5.380 20.145 1.00 86.06 114 ALA A N 1
ATOM 858 C CA . ALA A 1 114 ? -14.451 -5.831 21.332 1.00 86.06 114 ALA A CA 1
ATOM 859 C C . ALA A 1 114 ? -13.581 -6.610 22.334 1.00 86.06 114 ALA A C 1
ATOM 861 O O . ALA A 1 114 ? -13.902 -6.658 23.519 1.00 86.06 114 ALA A O 1
ATOM 862 N N . VAL A 1 115 ? -12.481 -7.212 21.872 1.00 83.81 115 VAL A N 1
ATOM 863 C CA . VAL A 1 115 ? -11.521 -7.912 22.740 1.00 83.81 115 VAL A CA 1
ATOM 864 C C . VAL A 1 115 ? -10.499 -6.971 23.383 1.00 83.81 115 VAL A C 1
ATOM 866 O O . VAL A 1 115 ? -9.739 -7.399 24.251 1.00 83.81 115 VAL A O 1
ATOM 869 N N . LEU A 1 116 ? -10.458 -5.699 22.973 1.00 80.56 116 LEU A N 1
ATOM 870 C CA . LEU A 1 116 ? -9.502 -4.734 23.501 1.00 80.56 116 LEU A CA 1
ATOM 871 C C . LEU A 1 116 ? -10.014 -4.101 24.794 1.00 80.56 116 LEU A C 1
ATOM 873 O O . LEU A 1 116 ? -11.157 -3.644 24.823 1.00 80.56 116 LEU A O 1
ATOM 877 N N . PRO A 1 117 ? -9.167 -3.970 25.834 1.00 82.56 117 PRO A N 1
ATOM 878 C CA . PRO A 1 117 ? -9.573 -3.372 27.106 1.00 82.56 117 PRO A CA 1
ATOM 879 C C . PRO A 1 117 ? -10.162 -1.961 26.967 1.00 82.56 117 PRO A C 1
ATOM 881 O O . PRO A 1 117 ? -11.051 -1.595 27.730 1.00 82.56 117 PRO A O 1
ATOM 884 N N . GLY A 1 118 ? -9.674 -1.177 25.998 1.00 85.50 118 GLY A N 1
ATOM 885 C CA . GLY A 1 118 ? -10.145 0.178 25.701 1.00 85.50 118 GLY A CA 1
ATOM 886 C C . GLY A 1 118 ? -10.892 0.302 24.374 1.00 85.50 118 GLY A C 1
ATOM 887 O O . GLY A 1 118 ? -11.091 1.420 23.901 1.00 85.50 118 GLY A O 1
ATOM 888 N N . GLY A 1 119 ? -11.258 -0.810 23.725 1.00 87.62 119 GLY A N 1
ATOM 889 C CA . GLY A 1 119 ? -11.823 -0.774 22.378 1.00 87.62 119 GLY A CA 1
ATOM 890 C C . GLY A 1 119 ? -10.903 -0.040 21.399 1.00 87.62 119 GLY A C 1
ATOM 891 O O . GLY A 1 119 ? -9.691 -0.263 21.369 1.00 87.62 119 GLY A O 1
ATOM 892 N N . ASP A 1 120 ? -11.465 0.894 20.640 1.00 87.00 120 ASP A N 1
ATOM 893 C CA . ASP A 1 120 ? -10.724 1.745 19.707 1.00 87.00 120 ASP A CA 1
ATOM 894 C C . ASP A 1 120 ? -9.930 2.886 20.368 1.00 87.00 120 ASP A C 1
ATOM 896 O O . ASP A 1 120 ? -9.084 3.503 19.722 1.00 87.00 120 ASP A O 1
ATOM 900 N N . MET A 1 121 ? -10.148 3.139 21.657 1.00 90.88 121 MET A N 1
ATOM 901 C CA . MET A 1 121 ? -9.346 4.071 22.456 1.00 90.88 121 MET A CA 1
ATOM 902 C C . MET A 1 121 ? -8.101 3.405 23.054 1.00 90.88 121 MET A C 1
ATOM 904 O O . MET A 1 121 ? -7.332 4.056 23.754 1.00 90.88 121 MET A O 1
ATOM 908 N N . THR A 1 122 ? -7.887 2.112 22.792 1.00 86.88 122 THR A N 1
ATOM 909 C CA . THR A 1 122 ? -6.683 1.399 23.231 1.00 86.88 122 THR A CA 1
ATOM 910 C C . THR A 1 122 ? -5.441 2.032 22.608 1.00 86.88 122 THR A C 1
ATOM 912 O O . THR A 1 122 ? -5.369 2.202 21.388 1.00 86.88 122 THR A O 1
ATOM 915 N N . GLU A 1 123 ? -4.459 2.364 23.444 1.00 86.00 123 GLU A N 1
ATOM 916 C CA . GLU A 1 123 ? -3.178 2.906 22.997 1.00 86.00 123 GLU A CA 1
ATOM 917 C C . GLU A 1 123 ? -2.341 1.837 22.291 1.00 86.00 123 GLU A C 1
ATOM 919 O O . GLU A 1 123 ? -2.105 0.741 22.811 1.00 86.00 123 GLU A O 1
ATOM 924 N N . ILE A 1 124 ? -1.864 2.174 21.096 1.00 78.44 124 ILE A N 1
ATOM 925 C CA . ILE A 1 124 ? -0.923 1.356 20.345 1.00 78.44 124 ILE A CA 1
ATOM 926 C C . ILE A 1 124 ? 0.482 1.826 20.700 1.00 78.44 124 ILE A C 1
ATOM 928 O O . ILE A 1 124 ? 0.868 2.938 20.373 1.00 78.44 124 ILE A O 1
ATOM 932 N N . GLY A 1 125 ? 1.242 0.974 21.387 1.00 69.06 125 GLY A N 1
ATOM 933 C CA . GLY A 1 125 ? 2.657 1.198 21.698 1.00 69.06 125 GLY A CA 1
ATOM 934 C C . GLY A 1 125 ? 3.554 0.074 21.172 1.00 69.06 125 GLY A C 1
ATOM 935 O O . GLY A 1 125 ? 3.072 -0.932 20.643 1.00 69.06 125 GLY A O 1
ATOM 936 N N . GLU A 1 126 ? 4.869 0.193 21.377 1.00 60.44 126 GLU A N 1
ATOM 937 C CA . GLU A 1 126 ? 5.883 -0.765 20.885 1.00 60.44 126 GLU A CA 1
ATOM 938 C C . GLU A 1 126 ? 5.604 -2.226 21.282 1.00 60.44 126 GLU A C 1
ATOM 940 O O . GLU A 1 126 ? 5.827 -3.148 20.499 1.00 60.44 126 GLU A O 1
ATOM 945 N N . LYS A 1 127 ? 5.055 -2.459 22.482 1.00 55.19 127 LYS A N 1
ATOM 946 C CA . LYS A 1 127 ? 4.732 -3.810 22.981 1.00 55.19 127 LYS A CA 1
ATOM 947 C C . LYS A 1 127 ? 3.487 -4.421 22.329 1.00 55.19 127 LYS A C 1
ATOM 949 O O . LYS A 1 127 ? 3.353 -5.642 22.293 1.00 55.19 127 LYS A O 1
ATOM 954 N N . VAL A 1 128 ? 2.589 -3.584 21.811 1.00 54.72 128 VAL A N 1
ATOM 955 C CA . VAL A 1 128 ? 1.301 -3.980 21.220 1.00 54.72 128 VAL A CA 1
ATOM 956 C C . VAL A 1 128 ? 1.450 -4.252 19.717 1.00 54.72 128 VAL A C 1
ATOM 958 O O . VAL A 1 128 ? 0.673 -5.006 19.147 1.00 54.72 128 VAL A O 1
ATOM 961 N N . HIS A 1 129 ? 2.517 -3.761 19.077 1.00 55.75 129 HIS A N 1
ATOM 962 C CA . HIS A 1 129 ? 2.793 -3.959 17.645 1.00 55.75 129 HIS A CA 1
ATOM 963 C C . HIS A 1 129 ? 2.722 -5.433 17.195 1.00 55.75 129 HIS A C 1
ATOM 965 O O . HIS A 1 129 ? 2.273 -5.742 16.090 1.00 55.75 129 HIS A O 1
ATOM 971 N N . ASN A 1 130 ? 3.138 -6.364 18.061 1.00 48.69 130 ASN A N 1
ATOM 972 C CA . ASN A 1 130 ? 3.355 -7.757 17.678 1.00 48.69 130 ASN A CA 1
ATOM 973 C C . ASN A 1 130 ? 2.110 -8.662 17.789 1.00 48.69 130 ASN A C 1
ATOM 975 O O . ASN A 1 130 ? 2.062 -9.705 17.143 1.00 48.69 130 ASN A O 1
ATOM 979 N N . GLN A 1 131 ? 1.092 -8.285 18.577 1.00 51.22 131 GLN A N 1
ATOM 980 C CA . GLN A 1 131 ? -0.166 -9.056 18.674 1.00 51.22 131 GLN A CA 1
ATOM 981 C C . GLN A 1 131 ? -1.161 -8.717 17.552 1.00 51.22 131 GLN A C 1
ATOM 983 O O . GLN A 1 131 ? -2.094 -9.469 17.285 1.00 51.22 131 GLN A O 1
ATOM 988 N N . PHE A 1 132 ? -0.926 -7.600 16.869 1.00 55.72 132 PHE A N 1
ATOM 989 C CA . PHE A 1 132 ? -1.850 -6.964 15.936 1.00 55.72 132 PHE A CA 1
ATOM 990 C C . PHE A 1 132 ? -1.404 -7.140 14.469 1.00 55.72 132 PHE A C 1
ATOM 992 O O . PHE A 1 132 ? -2.215 -7.159 13.543 1.00 55.72 132 PHE A O 1
ATOM 999 N N . SER A 1 133 ? -0.117 -7.402 14.252 1.00 48.00 133 SER A N 1
ATOM 1000 C CA . SER A 1 133 ? 0.584 -7.437 12.961 1.00 48.00 133 SER A CA 1
ATOM 1001 C C . SER A 1 133 ? 0.026 -8.389 11.888 1.00 48.00 133 SER A C 1
ATOM 1003 O O . SER A 1 133 ? 0.289 -8.167 10.709 1.00 48.00 133 SER A O 1
ATOM 1005 N N . LYS A 1 134 ? -0.779 -9.408 12.227 1.00 47.00 134 LYS A N 1
ATOM 1006 C CA . LYS A 1 134 ? -1.333 -10.348 11.222 1.00 47.00 134 LYS A CA 1
ATOM 1007 C C . LYS A 1 134 ? -2.693 -9.950 10.639 1.00 47.00 134 LYS A C 1
ATOM 1009 O O . LYS A 1 134 ? -2.994 -10.356 9.522 1.00 47.00 134 LYS A O 1
ATOM 1014 N N . LYS A 1 135 ? -3.497 -9.151 11.351 1.00 50.81 135 LYS A N 1
ATOM 1015 C CA . LYS A 1 135 ? -4.761 -8.587 10.830 1.00 50.81 135 LYS A CA 1
ATOM 1016 C C . LYS A 1 135 ? -4.649 -7.094 10.508 1.00 50.81 135 LYS A C 1
ATOM 1018 O O . LYS A 1 135 ? -5.406 -6.589 9.685 1.00 50.81 135 LYS A O 1
ATOM 1023 N N . LEU A 1 136 ? -3.663 -6.399 11.084 1.00 50.09 136 LEU A N 1
ATOM 1024 C CA . LEU A 1 136 ? -3.507 -4.949 10.947 1.00 50.09 136 LEU A CA 1
ATOM 1025 C C . LEU A 1 136 ? -2.862 -4.455 9.649 1.00 50.09 136 LEU A C 1
ATOM 1027 O O . LEU A 1 136 ? -2.833 -3.252 9.408 1.00 50.09 136 LEU A O 1
ATOM 1031 N N . ILE A 1 137 ? -2.487 -5.354 8.739 1.00 49.34 137 ILE A N 1
ATOM 1032 C CA . ILE A 1 137 ? -2.178 -4.986 7.345 1.00 49.34 137 ILE A CA 1
ATOM 1033 C C . ILE A 1 137 ? -3.398 -4.308 6.666 1.00 49.34 137 ILE A C 1
ATOM 1035 O O . ILE A 1 137 ? -3.247 -3.581 5.690 1.00 49.34 137 ILE A O 1
ATOM 1039 N N . PHE A 1 138 ? -4.608 -4.431 7.229 1.00 48.53 138 PHE A N 1
ATOM 1040 C CA . PHE A 1 138 ? -5.819 -3.750 6.753 1.00 48.53 138 PHE A CA 1
ATOM 1041 C C . PHE A 1 138 ? -5.991 -2.285 7.192 1.00 48.53 138 PHE A C 1
ATOM 1043 O O . PHE A 1 138 ? -6.917 -1.631 6.712 1.00 48.53 138 PHE A O 1
ATOM 1050 N N . PHE A 1 139 ? -5.109 -1.731 8.033 1.00 50.12 139 PHE A N 1
ATOM 1051 C CA . PHE A 1 139 ? -5.253 -0.355 8.546 1.00 50.12 139 PHE A CA 1
ATOM 1052 C C . PHE A 1 139 ? -5.199 0.700 7.440 1.00 50.12 139 PHE A C 1
ATOM 1054 O O . PHE A 1 139 ? -5.882 1.714 7.512 1.00 50.12 139 PHE A O 1
ATOM 1061 N N . TYR A 1 140 ? -4.502 0.409 6.344 1.00 48.62 140 TYR A N 1
ATOM 1062 C CA . TYR A 1 140 ? -4.442 1.308 5.195 1.00 48.62 140 TYR A CA 1
ATOM 1063 C C . TYR A 1 140 ? -5.641 1.213 4.240 1.00 48.62 140 TYR A C 1
ATOM 1065 O O . TYR A 1 140 ? -5.909 2.171 3.511 1.00 48.62 140 TYR A O 1
ATOM 1073 N N . ASN A 1 141 ? -6.415 0.117 4.259 1.00 45.00 141 ASN A N 1
ATOM 1074 C CA . ASN A 1 141 ? -7.685 0.084 3.522 1.00 45.00 141 ASN A CA 1
ATOM 1075 C C . ASN A 1 141 ? -8.663 1.116 4.099 1.00 45.00 141 ASN A C 1
ATOM 1077 O O . ASN A 1 141 ? -9.415 1.732 3.345 1.00 45.00 141 ASN A O 1
ATOM 1081 N N . MET A 1 142 ? -8.592 1.374 5.412 1.00 48.31 142 MET A N 1
ATOM 1082 C CA . MET A 1 142 ? -9.402 2.409 6.047 1.00 48.31 142 MET A CA 1
ATOM 1083 C C . MET A 1 142 ? -9.092 3.794 5.507 1.00 48.31 142 MET A C 1
ATOM 1085 O O . MET A 1 142 ? -10.011 4.537 5.195 1.00 48.31 142 MET A O 1
ATOM 1089 N N . GLN A 1 143 ? -7.820 4.127 5.313 1.00 50.25 143 GLN A N 1
ATOM 1090 C CA . GLN A 1 143 ? -7.450 5.446 4.815 1.00 50.25 143 GLN A CA 1
ATOM 1091 C C . GLN A 1 143 ? -7.939 5.683 3.378 1.00 50.25 143 GLN A C 1
ATOM 1093 O O . GLN A 1 143 ? -8.382 6.781 3.052 1.00 50.25 143 GLN A O 1
ATOM 1098 N N . CYS A 1 144 ? -7.969 4.634 2.549 1.00 46.78 144 CYS A N 1
ATOM 1099 C CA . CYS A 1 144 ? -8.541 4.686 1.198 1.00 46.78 144 CYS A CA 1
ATOM 1100 C C . CYS A 1 144 ? -10.066 4.870 1.201 1.00 46.78 144 CYS A C 1
ATOM 1102 O O . CYS A 1 144 ? -10.603 5.584 0.359 1.00 46.78 144 CYS A O 1
ATOM 1104 N N . LEU A 1 145 ? -10.764 4.205 2.128 1.00 47.72 145 LEU A N 1
ATOM 1105 C CA . LEU A 1 145 ? -12.224 4.271 2.270 1.00 47.72 145 LEU A CA 1
ATOM 1106 C C . LEU A 1 145 ? -12.683 5.569 2.950 1.00 47.72 145 LEU A C 1
ATOM 1108 O O . LEU A 1 145 ? -13.757 6.085 2.641 1.00 47.72 145 LEU A O 1
ATOM 1112 N N . LEU A 1 146 ? -11.870 6.109 3.862 1.00 45.75 146 LEU A N 1
ATOM 1113 C CA . LEU A 1 146 ? -12.124 7.371 4.540 1.00 45.75 146 LEU A CA 1
ATOM 1114 C C . LEU A 1 146 ? -11.789 8.559 3.620 1.00 45.75 146 LEU A C 1
ATOM 1116 O O . LEU A 1 146 ? -12.571 9.501 3.507 1.00 45.75 146 LEU A O 1
ATOM 1120 N N . CYS A 1 147 ? -10.671 8.562 2.906 1.00 43.56 147 CYS A N 1
ATOM 1121 C CA . CYS A 1 147 ? -10.387 9.649 1.975 1.00 43.56 147 CYS A CA 1
ATOM 1122 C C . CYS A 1 147 ? -11.215 9.483 0.690 1.00 43.56 147 CYS A C 1
ATOM 1124 O O . CYS A 1 147 ? -10.789 8.826 -0.256 1.00 43.56 147 CYS A O 1
ATOM 1126 N N . HIS A 1 148 ? -12.342 10.193 0.572 1.00 43.75 148 HIS A N 1
ATOM 1127 C CA . HIS A 1 148 ? -12.730 10.747 -0.730 1.00 43.75 148 HIS A CA 1
ATOM 1128 C C . HIS A 1 148 ? -11.624 11.722 -1.176 1.00 43.75 148 HIS A C 1
ATOM 1130 O O . HIS A 1 148 ? -11.715 12.927 -0.988 1.00 43.75 148 HIS A O 1
ATOM 1136 N N . CYS A 1 149 ? -10.526 11.163 -1.690 1.00 38.75 149 CYS A N 1
ATOM 1137 C CA . CYS A 1 149 ? -9.538 11.811 -2.545 1.00 38.75 149 CYS A CA 1
ATOM 1138 C C . CYS A 1 149 ? -9.058 13.218 -2.130 1.00 38.75 149 CYS A C 1
ATOM 1140 O O . CYS A 1 149 ? -8.940 14.102 -2.972 1.00 38.75 149 CYS A O 1
ATOM 1142 N N . GLN A 1 150 ? -8.654 13.402 -0.873 1.00 31.55 150 GLN A N 1
ATOM 1143 C CA . GLN A 1 150 ? -7.738 14.478 -0.484 1.00 31.55 150 GLN A CA 1
ATOM 1144 C C . GLN A 1 150 ? -6.640 13.906 0.407 1.00 31.55 150 GLN A C 1
ATOM 1146 O O . GLN A 1 150 ? -6.651 14.067 1.618 1.00 31.55 150 GLN A O 1
ATOM 1151 N N . CYS A 1 151 ? -5.677 13.215 -0.204 1.00 32.25 151 CYS A N 1
ATOM 1152 C CA . CYS A 1 151 ? -4.377 13.073 0.435 1.00 32.25 151 CYS A CA 1
ATOM 1153 C C . CYS A 1 151 ? -3.554 14.286 -0.026 1.00 32.25 151 CYS A C 1
ATOM 1155 O O . CYS A 1 151 ? -3.220 14.352 -1.214 1.00 32.25 151 CYS A O 1
ATOM 1157 N N . PRO A 1 152 ? -3.255 15.282 0.832 1.00 29.77 152 PRO A N 1
ATOM 1158 C CA . PRO A 1 152 ? -2.288 16.307 0.471 1.00 29.77 152 PRO A CA 1
ATOM 1159 C C . PRO A 1 152 ? -0.982 15.607 0.097 1.00 29.77 152 PRO A C 1
ATOM 1161 O O . PRO A 1 152 ? -0.625 14.585 0.679 1.00 29.77 152 PRO A O 1
ATOM 1164 N N . SER A 1 153 ? -0.300 16.156 -0.903 1.00 28.69 153 SER A N 1
ATOM 1165 C CA . SER A 1 153 ? 0.881 15.669 -1.629 1.00 28.69 153 SER A CA 1
ATOM 1166 C C . SER A 1 153 ? 2.148 15.441 -0.782 1.00 28.69 153 SER A C 1
ATOM 1168 O O . SER A 1 153 ? 3.259 15.795 -1.176 1.00 28.69 153 SER A O 1
ATOM 1170 N N . LYS A 1 154 ? 2.005 14.864 0.404 1.00 29.45 154 LYS A N 1
ATOM 1171 C CA . LYS A 1 154 ? 3.060 14.506 1.337 1.00 29.45 154 LYS A CA 1
ATOM 1172 C C . LYS A 1 154 ? 2.839 13.063 1.771 1.00 29.45 154 LYS A C 1
ATOM 1174 O O . LYS A 1 154 ? 2.517 12.791 2.921 1.00 29.45 154 LYS A O 1
ATOM 1179 N N . VAL A 1 155 ? 3.101 12.128 0.857 1.00 36.06 155 VAL A N 1
ATOM 1180 C CA . VAL A 1 155 ? 3.720 10.875 1.302 1.00 36.06 155 VAL A CA 1
ATOM 1181 C C . VAL A 1 155 ? 5.021 11.318 1.968 1.00 36.06 155 VAL A C 1
ATOM 1183 O O . VAL A 1 155 ? 5.916 11.846 1.302 1.00 36.06 155 VAL A O 1
ATOM 1186 N N . SER A 1 156 ? 5.050 11.279 3.301 1.00 27.05 156 SER A N 1
ATOM 1187 C CA . SER A 1 156 ? 6.224 11.654 4.079 1.00 27.05 156 SER A CA 1
ATOM 1188 C C . SER A 1 156 ? 7.397 10.821 3.576 1.00 27.05 156 SER A C 1
ATOM 1190 O O . SER A 1 156 ? 7.393 9.596 3.665 1.00 27.05 156 SER A O 1
ATOM 1192 N N . LYS A 1 157 ? 8.371 11.505 2.973 1.00 29.58 157 LYS A N 1
ATOM 1193 C CA . LYS A 1 157 ? 9.608 10.941 2.438 1.00 29.58 157 LYS A CA 1
ATOM 1194 C C . LYS A 1 157 ? 10.493 10.494 3.599 1.00 29.58 157 LYS A C 1
ATOM 1196 O O . LYS A 1 157 ? 11.443 11.185 3.946 1.00 29.58 157 LYS A O 1
ATOM 1201 N N . SER A 1 158 ? 10.170 9.378 4.232 1.00 24.62 158 SER A N 1
ATOM 1202 C CA . SER A 1 158 ? 11.100 8.692 5.124 1.00 24.62 158 SER A CA 1
ATOM 1203 C C . SER A 1 158 ? 10.651 7.253 5.318 1.00 24.62 158 SER A C 1
ATOM 1205 O O . SER A 1 158 ? 9.830 6.977 6.186 1.00 24.62 158 SER A O 1
ATOM 1207 N N . MET A 1 159 ? 11.178 6.325 4.516 1.00 33.56 159 MET A N 1
ATOM 1208 C CA . MET A 1 159 ? 11.193 4.925 4.932 1.00 33.56 159 MET A CA 1
ATOM 1209 C C . MET A 1 159 ? 12.311 4.148 4.233 1.00 33.56 159 MET A C 1
ATOM 1211 O O . MET A 1 159 ? 12.174 3.677 3.110 1.00 33.56 159 MET A O 1
ATOM 1215 N N . TYR A 1 160 ? 13.437 4.015 4.934 1.00 24.75 160 TYR A N 1
ATOM 1216 C CA . TYR A 1 160 ? 14.367 2.909 4.740 1.00 24.75 160 TYR A CA 1
ATOM 1217 C C . TYR A 1 160 ? 14.009 1.837 5.769 1.00 24.75 160 TYR A C 1
ATOM 1219 O O . TYR A 1 160 ? 14.024 2.130 6.960 1.00 24.75 160 TYR A O 1
ATOM 1227 N N . SER A 1 161 ? 13.709 0.617 5.326 1.00 27.14 161 SER A N 1
ATOM 1228 C CA . SER A 1 161 ? 14.296 -0.609 5.887 1.00 27.14 161 SER A CA 1
ATOM 1229 C C . SER A 1 161 ? 13.732 -1.827 5.156 1.00 27.14 161 SER A C 1
ATOM 1231 O O . SER A 1 161 ? 12.592 -2.247 5.342 1.00 27.14 161 SER A O 1
ATOM 1233 N N . THR A 1 162 ? 14.566 -2.382 4.287 1.00 32.81 162 THR A N 1
ATOM 1234 C CA . THR A 1 162 ? 14.442 -3.722 3.720 1.00 32.81 162 THR A CA 1
ATOM 1235 C C . THR A 1 162 ? 14.693 -4.736 4.834 1.00 32.81 162 THR A C 1
ATOM 1237 O O . THR A 1 162 ? 15.725 -4.615 5.483 1.00 32.81 162 THR A O 1
ATOM 1240 N N . THR A 1 163 ? 13.831 -5.745 5.032 1.00 25.33 163 THR A N 1
ATOM 1241 C CA . THR A 1 163 ? 14.213 -7.159 5.288 1.00 25.33 163 THR A CA 1
ATOM 1242 C C . THR A 1 163 ? 12.972 -8.065 5.402 1.00 25.33 163 THR A C 1
ATOM 1244 O O . THR A 1 163 ? 12.125 -7.902 6.274 1.00 25.33 163 THR A O 1
ATOM 1247 N N . LEU A 1 164 ? 12.911 -9.018 4.462 1.00 28.00 164 LEU A N 1
ATOM 1248 C CA . LEU A 1 164 ? 12.415 -10.403 4.531 1.00 28.00 164 LEU A CA 1
ATOM 1249 C C . LEU A 1 164 ? 11.519 -10.810 5.721 1.00 28.00 164 LEU A C 1
ATOM 1251 O O . LEU A 1 164 ? 12.016 -11.009 6.821 1.00 28.00 164 LEU A O 1
ATOM 1255 N N . LEU A 1 165 ? 10.243 -11.113 5.443 1.00 25.39 165 LEU A N 1
ATOM 1256 C CA . LEU A 1 165 ? 9.642 -12.465 5.471 1.00 25.39 165 LEU A CA 1
ATOM 1257 C C . LEU A 1 165 ? 8.107 -12.409 5.614 1.00 25.39 165 LEU A C 1
ATOM 1259 O O . LEU A 1 165 ? 7.555 -11.621 6.367 1.00 25.39 165 LEU A O 1
ATOM 1263 N N . TYR A 1 166 ? 7.469 -13.345 4.906 1.00 24.48 166 TYR A N 1
ATOM 1264 C CA . TYR A 1 166 ? 6.072 -13.792 4.971 1.00 24.48 166 TYR A CA 1
ATOM 1265 C C . TYR A 1 166 ? 4.943 -12.873 4.447 1.00 24.48 166 TYR A C 1
ATOM 1267 O O . TYR A 1 166 ? 4.674 -11.783 4.933 1.00 24.48 166 TYR A O 1
ATOM 1275 N N . TRP A 1 167 ? 4.301 -13.404 3.395 1.00 27.59 167 TRP A N 1
ATOM 1276 C CA . TRP A 1 167 ? 2.915 -13.273 2.929 1.00 27.59 167 TRP A CA 1
ATOM 1277 C C . TRP A 1 167 ? 2.134 -11.999 3.283 1.00 27.59 167 TRP A C 1
ATOM 1279 O O . TRP A 1 167 ? 1.605 -11.877 4.381 1.00 27.59 167 TRP A O 1
ATOM 1289 N N . SER A 1 168 ? 1.890 -11.153 2.279 1.00 26.22 168 SER A N 1
ATOM 1290 C CA . SER A 1 168 ? 0.553 -10.589 2.041 1.00 26.22 168 SER A CA 1
ATOM 1291 C C . SER A 1 168 ? 0.433 -10.014 0.634 1.00 26.22 168 SER A C 1
ATOM 1293 O O . SER A 1 168 ? 1.390 -9.495 0.062 1.00 26.22 168 SER A O 1
ATOM 1295 N N . TRP A 1 169 ? -0.753 -10.197 0.063 1.00 27.25 169 TRP A N 1
ATOM 1296 C CA . TRP A 1 169 ? -1.156 -9.706 -1.246 1.00 27.25 169 TRP A CA 1
ATOM 1297 C C . TRP A 1 169 ? -1.199 -8.173 -1.233 1.00 27.25 169 TRP A C 1
ATOM 1299 O O . TRP A 1 169 ? -1.927 -7.587 -0.438 1.00 27.25 169 TRP A O 1
ATOM 1309 N N . GLY A 1 170 ? -0.432 -7.527 -2.111 1.00 29.89 170 GLY A N 1
ATOM 1310 C CA . GLY A 1 170 ? -0.552 -6.092 -2.360 1.00 29.89 170 GLY A CA 1
ATOM 1311 C C . GLY A 1 170 ? -1.627 -5.844 -3.413 1.00 29.89 170 GLY A C 1
ATOM 1312 O O . GLY A 1 170 ? -1.466 -6.267 -4.558 1.00 29.89 170 GLY A O 1
ATOM 1313 N N . TYR A 1 171 ? -2.714 -5.175 -3.034 1.00 35.75 171 TYR A N 1
ATOM 1314 C CA . TYR A 1 171 ? -3.691 -4.629 -3.974 1.00 35.75 171 TYR A CA 1
ATOM 1315 C C . TYR A 1 171 ? -3.361 -3.160 -4.236 1.00 35.75 171 TYR A C 1
ATOM 1317 O O . TYR A 1 171 ? -3.109 -2.403 -3.301 1.00 35.75 171 TYR A O 1
ATOM 1325 N N . LEU A 1 172 ? -3.371 -2.759 -5.506 1.00 34.53 172 LEU A N 1
ATOM 1326 C CA . LEU A 1 172 ? -3.254 -1.365 -5.917 1.00 34.53 172 LEU A CA 1
ATOM 1327 C C . LEU A 1 172 ? -4.629 -0.928 -6.439 1.00 34.53 172 LEU A C 1
ATOM 1329 O O . LEU A 1 172 ? -5.032 -1.327 -7.530 1.00 34.53 172 LEU A O 1
ATOM 1333 N N . LEU A 1 173 ? -5.380 -0.174 -5.635 1.00 32.06 173 LEU A N 1
ATOM 1334 C CA . LEU A 1 173 ? -6.703 0.329 -6.011 1.00 32.06 173 LEU A CA 1
ATOM 1335 C C . LEU A 1 173 ? -6.564 1.739 -6.589 1.00 32.06 173 LEU A C 1
ATOM 1337 O O . LEU A 1 173 ? -6.229 2.679 -5.874 1.00 32.06 173 LEU A O 1
ATOM 1341 N N . THR A 1 174 ? -6.843 1.899 -7.882 1.00 32.78 174 THR A N 1
ATOM 1342 C CA . THR A 1 174 ? -6.997 3.221 -8.505 1.00 32.78 174 THR A CA 1
ATOM 1343 C C . THR A 1 174 ? -8.486 3.534 -8.627 1.00 32.78 174 THR A C 1
ATOM 1345 O O . THR A 1 174 ? -9.150 3.046 -9.547 1.00 32.78 174 THR A O 1
ATOM 1348 N N . HIS A 1 175 ? -9.027 4.316 -7.693 1.00 32.09 175 HIS A N 1
ATOM 1349 C CA . HIS A 1 175 ? -10.404 4.807 -7.775 1.00 32.09 175 HIS A CA 1
ATOM 1350 C C . HIS A 1 175 ? -10.486 6.095 -8.602 1.00 32.09 175 HIS A C 1
ATOM 1352 O O . HIS A 1 175 ? -9.637 6.977 -8.495 1.00 32.09 175 HIS A O 1
ATOM 1358 N N . ASN A 1 176 ? -11.535 6.199 -9.422 1.00 28.22 176 ASN A N 1
ATOM 1359 C CA . ASN A 1 176 ? -11.962 7.460 -10.020 1.00 28.22 176 ASN A CA 1
ATOM 1360 C C . ASN A 1 176 ? -12.686 8.290 -8.962 1.00 28.22 176 ASN A C 1
ATOM 1362 O O . ASN A 1 176 ? -13.634 7.799 -8.351 1.00 28.22 176 ASN A O 1
ATOM 1366 N N . CYS A 1 177 ? -12.274 9.542 -8.798 1.00 26.38 177 CYS A N 1
ATOM 1367 C CA . CYS A 1 177 ? -13.115 10.565 -8.192 1.00 26.38 177 CYS A CA 1
ATOM 1368 C C . CYS A 1 177 ? -13.783 11.346 -9.345 1.00 26.38 177 CYS A C 1
ATOM 1370 O O . CYS A 1 177 ? -13.071 11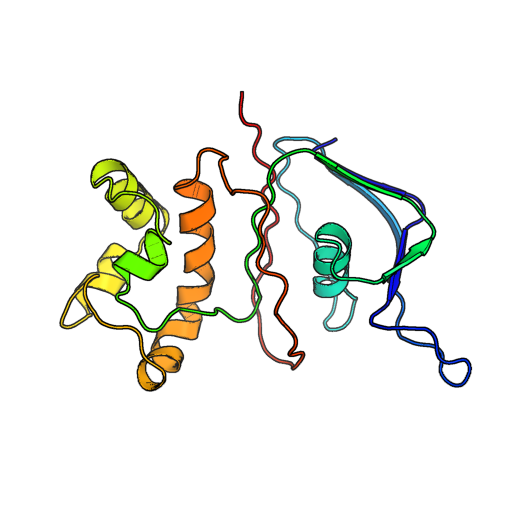.649 -10.308 1.00 26.38 177 CYS A O 1
ATOM 1372 N N . PRO A 1 178 ? -15.108 11.586 -9.317 1.00 28.56 178 PRO A N 1
ATOM 1373 C CA . PRO A 1 178 ? -15.774 12.491 -10.255 1.00 28.56 178 PRO A CA 1
ATOM 1374 C C . PRO A 1 178 ? -15.288 13.939 -10.111 1.00 28.56 178 PRO A C 1
ATOM 1376 O O . PRO A 1 178 ? -14.787 14.292 -9.016 1.00 28.56 178 PRO A O 1
#

Secondary structure (DSSP, 8-state):
--EEEEEEEEESS---TTS---EEEEEEEEE-TT--------TTSSHHHHHHHHHT-SEEEEEEEEE-S------SS----SEEHHHHHHTTS---HHHHHHHHHHTT-HHHHHTSTTGGG-EE-TTTHHHHTTTGGGHHHHHHHH-SS---S---S-----------------PPP-

Radius of gyration: 18.22 Å; chains: 1; bounding box: 53×33×49 Å

Sequence (178 aa):
SAIAISGGSFNWGVINDEEQPWKLKNVDMSVGHGNLVAVVGSVGSGKSSLISAILGELQKNSGRVVVNGNVAYVSQQAWLQNATLRENIIWGEPFDKEKYDRVLEACALKPDLAVLPGGDMTEIGEKVHNQFSKKLIFFYNMQCLLCHCQCPSKVSKSMYSTTLLYWSWGYLLTHNCP

pLDDT: mean 70.86, std 23.09, range [24.48, 96.19]

Organism: Halocaridina rubra (NCBI:txid373956)

InterPro domains:
  IPR003439 ABC transporter-like, ATP-binding domain [PF00005] (24-109)
  IPR027417 P-loop containing nucleoside triphosphate hydrolase [G3DSA:3.40.50.300] (2-135)
  IPR027417 P-loop containing nucleoside triphosphate hydrolase [SSF52540] (16-127)
  IPR050173 ATP-binding cassette transporter C-like [PTHR24223] (7-128)

Foldseek 3Di:
DQKWWAQWKWFDDDDDPPDDGDIDGGDGDDDDAPDWDFDDDDPPPCPVVVVCVQVVVTDTPDTDIDHPADWFWQDLWDDADQAFQLCLLCVPPDDDPVLVVVLCVVLVCQVVQVPDPNRRRDGDDPVNSVVCGPSCSCSRVSVVSSDPGDDDPPPPPDDDDDDDDDDDTIIIHRHDRD